Protein AF-A0A9P6H9L8-F1 (afdb_monomer_lite)

Organism: NCBI:txid56493

Radius of gyration: 16.6 Å; chains: 1; bounding box: 36×41×44 Å

Foldseek 3Di:
DDPVDPVPDPDADPVNVLVVLVVVLVVCCVPDDVLVSQLSVLVSLLVVLVPDPDDDPVSLVSNLVSVVSNLVRVVVCQVVLVDADPVRGRDNDDDDPVNVVSLVVNVVVVVVPDPDCPPSNPPDD

Sequence (125 aa):
HFAAGISSLKQVTGHEHRDIQQYVLGLIADCAHSKFVICVHALLDLRYLSQLHNHNLDTLKDIVRALEILHQFKQVILDLKLCLGKKANAMTHFEIPRLELLQSIVPSTLGAGAPGINDYILIRW

Structure (mmCIF, N/CA/C/O backbone):
data_AF-A0A9P6H9L8-F1
#
_entry.id   AF-A0A9P6H9L8-F1
#
loop_
_atom_site.group_PDB
_atom_site.id
_atom_site.type_symbol
_atom_site.label_atom_id
_atom_site.label_alt_id
_atom_site.label_comp_id
_atom_site.label_asym_id
_atom_site.label_entity_id
_atom_site.label_seq_id
_atom_site.pdbx_PDB_ins_code
_atom_site.Cartn_x
_atom_site.Cartn_y
_atom_site.Cartn_z
_atom_site.occupancy
_atom_site.B_iso_or_equiv
_atom_site.auth_seq_id
_atom_site.auth_comp_id
_atom_site.auth_asym_id
_atom_site.auth_atom_id
_atom_site.pdbx_PDB_model_num
ATOM 1 N N . HIS A 1 1 ? 0.082 -19.371 2.958 1.00 54.56 1 HIS A N 1
ATOM 2 C CA . HIS A 1 1 ? -1.025 -19.193 3.926 1.00 54.56 1 HIS A CA 1
ATOM 3 C C . HIS A 1 1 ? -0.561 -19.725 5.284 1.00 54.56 1 HIS A C 1
ATOM 5 O O . HIS A 1 1 ? -0.105 -20.861 5.338 1.00 54.56 1 HIS A O 1
ATOM 11 N N . PHE A 1 2 ? -0.575 -18.909 6.345 1.00 58.50 2 PHE A N 1
ATOM 12 C CA . PHE A 1 2 ? 0.016 -19.256 7.650 1.00 58.50 2 PHE A CA 1
ATOM 13 C C . PHE A 1 2 ? -0.874 -20.236 8.434 1.00 58.50 2 PHE A C 1
ATOM 15 O O . PHE A 1 2 ? -1.897 -19.836 8.982 1.00 58.50 2 PHE A O 1
ATOM 22 N N . ALA A 1 3 ? -0.485 -21.512 8.509 1.00 60.97 3 ALA A N 1
ATOM 23 C CA . ALA A 1 3 ? -1.287 -22.565 9.148 1.00 60.97 3 ALA A CA 1
ATOM 24 C C . ALA A 1 3 ? -1.439 -22.413 10.679 1.00 60.97 3 ALA A C 1
ATOM 26 O O . ALA A 1 3 ? -2.422 -22.882 11.240 1.00 60.97 3 ALA A O 1
ATOM 27 N N . ALA A 1 4 ? -0.500 -21.735 11.350 1.00 66.75 4 ALA A N 1
ATOM 28 C CA . ALA A 1 4 ? -0.490 -21.529 12.806 1.00 66.75 4 ALA A CA 1
ATOM 29 C C . ALA A 1 4 ? -0.792 -20.074 13.225 1.00 66.75 4 ALA A C 1
ATOM 31 O O . ALA A 1 4 ? -0.484 -19.664 14.346 1.00 66.75 4 ALA A O 1
ATOM 32 N N . GLY A 1 5 ? -1.353 -19.271 12.315 1.00 63.53 5 GLY A N 1
ATOM 33 C CA . GLY A 1 5 ? -1.552 -17.838 12.527 1.00 63.53 5 GLY A CA 1
ATOM 34 C C . GLY A 1 5 ? -0.248 -17.028 12.523 1.00 63.53 5 GLY A C 1
ATOM 35 O O . GLY A 1 5 ? 0.857 -17.564 12.506 1.00 63.53 5 GLY A O 1
ATOM 36 N N . ILE A 1 6 ? -0.388 -15.703 12.514 1.00 64.62 6 ILE A N 1
ATOM 37 C CA . ILE A 1 6 ? 0.725 -14.754 12.333 1.00 64.62 6 ILE A CA 1
ATOM 38 C C . ILE A 1 6 ? 1.509 -14.540 13.645 1.00 64.62 6 ILE A C 1
ATOM 40 O O . ILE A 1 6 ? 2.689 -14.205 13.637 1.00 64.62 6 ILE A O 1
ATOM 44 N N . SER A 1 7 ? 0.867 -14.783 14.792 1.00 70.69 7 SER A N 1
ATOM 45 C CA . SER A 1 7 ? 1.407 -14.534 16.137 1.00 70.69 7 SER A CA 1
ATOM 46 C C . SER A 1 7 ? 2.527 -15.488 16.571 1.00 70.69 7 SER A C 1
ATOM 48 O O . SER A 1 7 ? 3.170 -15.241 17.586 1.00 70.69 7 SER A O 1
ATOM 50 N N . SER A 1 8 ? 2.757 -16.580 15.838 1.00 66.50 8 SER A N 1
ATOM 51 C CA . SER A 1 8 ? 3.763 -17.599 16.171 1.00 66.50 8 SER A CA 1
ATOM 52 C C . SER A 1 8 ? 5.112 -17.398 15.460 1.00 66.50 8 SER A C 1
ATOM 54 O O . SER A 1 8 ? 6.058 -18.147 15.714 1.00 66.50 8 SER A O 1
ATOM 56 N N . LEU A 1 9 ? 5.237 -16.381 14.597 1.00 67.69 9 LEU A N 1
ATOM 57 C CA . LEU A 1 9 ? 6.447 -16.128 13.813 1.00 67.69 9 LEU A CA 1
ATOM 58 C C . LEU A 1 9 ? 7.558 -15.504 14.679 1.00 67.69 9 LEU A C 1
ATOM 60 O O . LEU A 1 9 ? 7.481 -14.342 15.071 1.00 67.69 9 LEU A O 1
ATOM 64 N N . LYS A 1 10 ? 8.621 -16.273 14.961 1.00 68.50 10 LYS A N 1
ATOM 65 C CA . LYS A 1 10 ? 9.816 -15.802 15.702 1.00 68.50 10 LYS A CA 1
ATOM 66 C C . LYS A 1 10 ? 10.800 -14.994 14.848 1.00 68.50 10 LYS A C 1
ATOM 68 O O . LYS A 1 10 ? 11.545 -14.183 15.388 1.00 68.50 10 LYS A O 1
ATOM 73 N N . GLN A 1 11 ? 10.799 -15.204 13.535 1.00 69.44 11 GLN A N 1
ATOM 74 C CA . GLN A 1 11 ? 11.502 -14.391 12.544 1.00 69.44 11 GLN A CA 1
ATOM 75 C C . GLN A 1 11 ? 10.598 -14.279 11.322 1.00 69.44 11 GLN A C 1
ATOM 77 O O . GLN A 1 11 ? 10.095 -15.289 10.845 1.00 69.44 11 GLN A O 1
ATOM 82 N N . VAL A 1 12 ? 10.383 -13.053 10.854 1.00 70.19 12 VAL A N 1
ATOM 83 C CA . VAL A 1 12 ? 9.559 -12.758 9.680 1.00 70.19 12 VAL A CA 1
ATOM 84 C C . VAL A 1 12 ? 10.494 -12.246 8.594 1.00 70.19 12 VAL A C 1
ATOM 86 O O . VAL A 1 12 ? 11.138 -11.206 8.752 1.00 70.19 12 VAL A O 1
ATOM 89 N N . THR A 1 13 ? 10.602 -12.988 7.501 1.00 77.50 13 THR A N 1
ATOM 90 C CA . THR A 1 13 ? 11.315 -12.559 6.296 1.00 77.50 13 THR A CA 1
ATOM 91 C C . THR A 1 13 ? 10.558 -11.423 5.597 1.00 77.50 13 THR A C 1
ATOM 93 O O . THR A 1 13 ? 9.357 -11.230 5.791 1.00 77.50 13 THR A O 1
ATOM 96 N N . GLY A 1 14 ? 11.239 -10.655 4.737 1.00 74.44 14 GLY A N 1
ATOM 97 C CA . GLY A 1 14 ? 10.590 -9.576 3.975 1.00 74.44 14 GLY A CA 1
ATOM 98 C C . GLY A 1 14 ? 9.409 -10.059 3.118 1.00 74.44 14 GLY A C 1
ATOM 99 O O . GLY A 1 14 ? 8.434 -9.328 2.953 1.00 74.44 14 GLY A O 1
ATOM 100 N N . HIS A 1 15 ? 9.470 -11.308 2.640 1.00 75.12 15 HIS A N 1
ATOM 101 C CA . HIS A 1 15 ? 8.384 -11.959 1.909 1.00 75.12 15 HIS A CA 1
ATOM 102 C C . HIS A 1 15 ? 7.175 -12.230 2.809 1.00 75.12 15 HIS A C 1
ATOM 104 O O . HIS A 1 15 ? 6.058 -11.847 2.477 1.00 75.12 15 HIS A O 1
ATOM 110 N N . GLU A 1 16 ? 7.389 -12.819 3.985 1.00 79.38 16 GLU A N 1
ATOM 111 C CA . GLU A 1 16 ? 6.305 -13.094 4.933 1.00 79.38 16 GLU A CA 1
ATOM 112 C C . GLU A 1 16 ? 5.635 -11.802 5.411 1.00 79.38 16 GLU A C 1
ATOM 114 O O . GLU A 1 16 ? 4.413 -11.746 5.522 1.00 79.38 16 GLU A O 1
ATOM 119 N N . HIS A 1 17 ? 6.403 -10.726 5.608 1.00 79.75 17 HIS A N 1
ATOM 120 C CA . HIS A 1 17 ? 5.838 -9.415 5.929 1.00 79.75 17 HIS A CA 1
ATOM 121 C C . HIS A 1 17 ? 4.913 -8.896 4.817 1.00 79.75 17 HIS A C 1
ATOM 123 O O . HIS A 1 17 ? 3.876 -8.301 5.110 1.00 79.75 17 HIS A O 1
ATOM 129 N N . ARG A 1 18 ? 5.263 -9.119 3.544 1.00 80.81 18 ARG A N 1
ATOM 130 C CA . ARG A 1 18 ? 4.416 -8.744 2.403 1.00 80.81 18 ARG A CA 1
ATOM 131 C C . ARG A 1 18 ? 3.123 -9.553 2.387 1.00 80.81 18 ARG A C 1
ATOM 133 O O . ARG A 1 18 ? 2.055 -8.956 2.275 1.00 80.81 18 ARG A O 1
ATOM 140 N N . ASP A 1 19 ? 3.216 -10.871 2.541 1.00 83.06 19 ASP A N 1
ATOM 141 C CA . ASP A 1 19 ? 2.046 -11.755 2.541 1.00 83.06 19 ASP A CA 1
ATOM 142 C C . ASP A 1 19 ? 1.077 -11.377 3.666 1.00 83.06 19 ASP A C 1
ATOM 144 O O . ASP A 1 19 ? -0.134 -11.321 3.461 1.00 83.06 19 ASP A O 1
ATOM 148 N N . ILE A 1 20 ? 1.610 -11.033 4.843 1.00 84.44 20 ILE A N 1
ATOM 149 C CA . ILE A 1 20 ? 0.823 -10.530 5.974 1.00 84.44 20 ILE A CA 1
ATOM 150 C C . ILE A 1 20 ? 0.145 -9.202 5.622 1.00 84.44 20 ILE A C 1
ATOM 152 O O . ILE A 1 20 ? -1.050 -9.049 5.868 1.00 84.44 20 ILE A O 1
ATOM 156 N N . GLN A 1 21 ? 0.870 -8.245 5.036 1.00 85.56 21 GLN A N 1
ATOM 157 C CA . GLN A 1 21 ? 0.302 -6.949 4.649 1.00 85.56 21 GLN A CA 1
ATOM 158 C C . GLN A 1 21 ? -0.815 -7.091 3.607 1.00 85.56 21 GLN A C 1
ATOM 160 O O . GLN A 1 21 ? -1.857 -6.454 3.750 1.00 85.56 21 GLN A O 1
ATOM 165 N N . GLN A 1 22 ? -0.629 -7.939 2.592 1.00 85.25 22 GLN A N 1
ATOM 166 C CA . GLN A 1 22 ? -1.645 -8.198 1.567 1.00 85.25 22 GLN A CA 1
ATOM 167 C C . GLN A 1 22 ? -2.850 -8.955 2.135 1.00 85.25 22 GLN A C 1
ATOM 169 O O . GLN A 1 22 ? -3.989 -8.623 1.810 1.00 85.25 22 GLN A O 1
ATOM 174 N N . TYR A 1 23 ? -2.620 -9.916 3.031 1.00 86.00 23 TYR A N 1
ATOM 175 C CA . TYR A 1 23 ? -3.691 -10.622 3.731 1.00 86.00 23 TYR A CA 1
ATOM 176 C C . TYR A 1 23 ? -4.538 -9.666 4.582 1.00 86.00 23 TYR A C 1
ATOM 178 O O . TYR A 1 23 ? -5.762 -9.659 4.470 1.00 86.00 23 TYR A O 1
ATOM 186 N N . VAL A 1 24 ? -3.899 -8.802 5.380 1.00 84.44 24 VAL A N 1
ATOM 187 C CA . VAL A 1 24 ? -4.597 -7.777 6.175 1.00 84.44 24 VAL A CA 1
ATOM 188 C C . VAL A 1 24 ? -5.353 -6.802 5.273 1.00 84.44 24 VAL A C 1
ATOM 190 O O . VAL A 1 24 ? -6.488 -6.453 5.589 1.00 84.44 24 VAL A O 1
ATOM 193 N N . LEU A 1 25 ? -4.770 -6.404 4.136 1.00 87.69 25 LEU A N 1
ATOM 194 C CA . LEU A 1 25 ? -5.448 -5.548 3.164 1.00 87.69 25 LEU A CA 1
ATOM 195 C C . LEU A 1 25 ? -6.722 -6.209 2.614 1.00 87.69 25 LEU A C 1
ATOM 197 O O . LEU A 1 25 ? -7.754 -5.551 2.516 1.00 87.69 25 LEU A O 1
ATOM 201 N N . GLY A 1 26 ? -6.669 -7.507 2.306 1.00 86.75 26 GLY A N 1
ATOM 202 C CA . GLY A 1 26 ? -7.836 -8.281 1.881 1.00 86.75 26 GLY A CA 1
ATOM 203 C C . GLY A 1 26 ? -8.931 -8.346 2.947 1.00 86.75 26 GLY A C 1
ATOM 204 O O . GLY A 1 26 ? -10.105 -8.215 2.618 1.00 86.75 26 GLY A O 1
ATOM 205 N N . LEU A 1 27 ? -8.561 -8.465 4.227 1.00 87.56 27 LEU A N 1
ATOM 206 C CA . LEU A 1 27 ? -9.527 -8.457 5.332 1.00 87.56 27 LEU A CA 1
ATOM 207 C C . LEU A 1 27 ? -10.226 -7.103 5.494 1.00 87.56 27 LEU A C 1
ATOM 209 O O . LEU A 1 27 ? -11.429 -7.055 5.735 1.00 87.56 27 LEU A O 1
ATOM 213 N N . ILE A 1 28 ? -9.488 -5.996 5.370 1.00 86.25 28 ILE A N 1
ATOM 214 C CA . ILE A 1 28 ? -10.089 -4.661 5.491 1.00 86.25 28 ILE A CA 1
ATOM 215 C C . ILE A 1 28 ? -10.846 -4.246 4.228 1.00 86.25 28 ILE A C 1
ATOM 217 O O . ILE A 1 28 ? -11.658 -3.331 4.307 1.00 86.25 28 ILE A O 1
ATOM 221 N N . ALA A 1 29 ? -10.609 -4.896 3.084 1.00 87.69 29 ALA A N 1
ATOM 222 C CA . ALA A 1 29 ? -11.265 -4.555 1.824 1.00 87.69 29 ALA A CA 1
ATOM 223 C C . ALA A 1 29 ? -12.795 -4.695 1.880 1.00 87.69 29 ALA A C 1
ATOM 225 O O . ALA A 1 29 ? -13.486 -3.943 1.198 1.00 87.69 29 ALA A O 1
ATOM 226 N N . ASP A 1 30 ? -13.308 -5.603 2.713 1.00 82.12 30 ASP A N 1
ATOM 227 C CA . ASP A 1 30 ? -14.748 -5.836 2.887 1.00 82.12 30 ASP A CA 1
ATOM 228 C C . ASP A 1 30 ? -15.413 -4.818 3.837 1.00 82.12 30 ASP A C 1
ATOM 230 O O . ASP A 1 30 ? -16.598 -4.519 3.723 1.00 82.12 30 ASP A O 1
ATOM 234 N N . CYS A 1 31 ? -14.637 -4.231 4.755 1.00 86.00 31 CYS A N 1
ATOM 235 C CA . CYS A 1 31 ? -15.154 -3.375 5.831 1.00 86.00 31 CYS A CA 1
ATOM 236 C C . CYS A 1 31 ? -14.796 -1.888 5.682 1.00 86.00 31 CYS A C 1
ATOM 238 O O . CYS A 1 31 ? -15.414 -1.035 6.322 1.00 86.00 31 CYS A O 1
ATOM 240 N N . ALA A 1 32 ? -13.762 -1.557 4.908 1.00 85.44 32 ALA A N 1
ATOM 241 C CA . ALA A 1 32 ? -13.236 -0.202 4.790 1.00 85.44 32 ALA A CA 1
ATOM 242 C C . ALA A 1 32 ? -13.730 0.507 3.523 1.00 85.44 32 ALA A C 1
ATOM 244 O O . ALA A 1 32 ? -14.144 -0.100 2.539 1.00 85.44 32 ALA A O 1
ATOM 245 N N . HIS A 1 33 ? -13.634 1.838 3.525 1.00 86.69 33 HIS A N 1
ATOM 246 C CA . HIS A 1 33 ? -13.980 2.643 2.360 1.00 86.69 33 HIS A CA 1
ATOM 247 C C . HIS A 1 33 ? -13.104 2.247 1.158 1.00 86.69 33 HIS A C 1
ATOM 249 O O . HIS A 1 33 ? -11.879 2.291 1.238 1.00 86.69 33 HIS A O 1
ATOM 255 N N . SER A 1 34 ? -13.709 1.941 0.008 1.00 87.25 34 SER A N 1
ATOM 256 C CA . SER A 1 34 ? -13.005 1.433 -1.185 1.00 87.25 34 SER A CA 1
ATOM 257 C C . SER A 1 34 ? -11.800 2.288 -1.604 1.00 87.25 34 SER A C 1
ATOM 259 O O . SER A 1 34 ? -10.702 1.780 -1.804 1.00 87.25 34 SER A O 1
ATOM 261 N N . LYS A 1 35 ? -11.969 3.615 -1.647 1.00 87.50 35 LYS A N 1
ATOM 262 C CA . LYS A 1 35 ? -10.879 4.578 -1.903 1.00 87.50 35 LYS A CA 1
ATOM 263 C C . LYS A 1 35 ? -9.710 4.478 -0.911 1.00 87.50 35 LYS A C 1
ATOM 265 O O . LYS A 1 35 ? -8.566 4.664 -1.309 1.00 87.50 35 LYS A O 1
ATOM 270 N N . PHE A 1 36 ? -9.982 4.182 0.361 1.00 85.81 36 PHE A N 1
ATOM 271 C CA . PHE A 1 36 ? -8.939 3.999 1.372 1.00 85.81 36 PHE A CA 1
ATOM 272 C C . PHE A 1 36 ? -8.152 2.719 1.094 1.00 85.81 36 PHE A C 1
ATOM 274 O O . PHE A 1 36 ? -6.926 2.748 1.068 1.00 85.81 36 PHE A O 1
ATOM 281 N N . VAL A 1 37 ? -8.853 1.624 0.792 1.00 89.12 37 VAL A N 1
ATOM 282 C CA . VAL A 1 37 ? -8.244 0.338 0.420 1.00 89.12 37 VAL A CA 1
ATOM 283 C C . VAL A 1 37 ? -7.351 0.497 -0.814 1.00 89.12 37 VAL A C 1
ATOM 285 O O . VAL A 1 37 ? -6.210 0.045 -0.796 1.00 89.12 37 VAL A O 1
ATOM 288 N N . ILE A 1 38 ? -7.823 1.208 -1.845 1.00 90.00 38 ILE A N 1
ATOM 289 C CA . ILE A 1 38 ? -7.046 1.519 -3.059 1.00 90.00 38 ILE A CA 1
ATOM 290 C C . ILE A 1 38 ? -5.783 2.321 -2.715 1.00 90.00 38 ILE A C 1
ATOM 292 O O . ILE A 1 38 ? -4.694 1.999 -3.187 1.00 90.00 38 ILE A O 1
ATOM 296 N N . CYS A 1 39 ? -5.910 3.337 -1.859 1.00 88.19 39 CYS A N 1
ATOM 297 C CA . CYS A 1 39 ? -4.788 4.170 -1.434 1.00 88.19 39 CYS A CA 1
ATOM 298 C C . CYS A 1 39 ? -3.720 3.363 -0.670 1.00 88.19 39 CYS A C 1
ATOM 300 O O . CYS A 1 39 ? -2.527 3.477 -0.956 1.00 88.19 39 CYS A O 1
ATOM 302 N N . VAL A 1 40 ? -4.141 2.497 0.260 1.00 88.00 40 VAL A N 1
ATOM 303 C CA . VAL A 1 40 ? -3.229 1.613 1.004 1.00 88.00 40 VAL A CA 1
ATOM 304 C C . VAL A 1 40 ? -2.582 0.576 0.083 1.00 88.00 40 VAL A C 1
ATOM 306 O O . VAL A 1 40 ? -1.390 0.310 0.228 1.00 88.00 40 VAL A O 1
ATOM 309 N N . HIS A 1 41 ? -3.320 0.031 -0.890 1.00 90.31 41 HIS A N 1
ATOM 310 C CA . HIS A 1 41 ? -2.758 -0.883 -1.890 1.00 90.31 41 HIS A CA 1
ATOM 311 C C . HIS A 1 41 ? -1.629 -0.207 -2.678 1.00 90.31 41 HIS A C 1
ATOM 313 O O . HIS A 1 41 ? -0.521 -0.734 -2.733 1.00 90.31 41 HIS A O 1
ATOM 319 N N . ALA A 1 42 ? -1.873 1.006 -3.185 1.00 89.12 42 ALA A N 1
ATOM 320 C CA . ALA A 1 42 ? -0.881 1.768 -3.940 1.00 89.12 42 ALA A CA 1
ATOM 321 C C . ALA A 1 42 ? 0.385 2.073 -3.115 1.00 89.12 42 ALA A C 1
ATOM 323 O O . ALA A 1 42 ? 1.495 2.001 -3.640 1.00 89.12 42 ALA A O 1
ATOM 324 N N . LEU A 1 43 ? 0.248 2.349 -1.809 1.00 86.06 43 LEU A N 1
ATOM 325 C CA . LEU A 1 43 ? 1.392 2.502 -0.895 1.00 86.06 43 LEU A CA 1
ATOM 326 C C . LEU A 1 43 ? 2.218 1.216 -0.761 1.00 86.06 43 LEU A C 1
ATOM 328 O O . LEU A 1 43 ? 3.452 1.276 -0.727 1.00 86.06 43 LEU A O 1
ATOM 332 N N . LEU A 1 44 ? 1.553 0.063 -0.645 1.00 87.12 44 LEU A N 1
ATOM 333 C CA . LEU A 1 44 ? 2.226 -1.233 -0.543 1.00 87.12 44 LEU A CA 1
ATOM 334 C C . LEU A 1 44 ? 2.950 -1.588 -1.845 1.00 87.12 44 LEU A C 1
ATOM 336 O O . LEU A 1 44 ? 4.094 -2.045 -1.778 1.00 87.12 44 LEU A O 1
ATOM 340 N N . ASP A 1 45 ? 2.336 -1.316 -2.996 1.00 86.75 45 ASP A N 1
ATOM 341 C CA . ASP A 1 45 ? 2.956 -1.517 -4.308 1.00 86.75 45 ASP A CA 1
ATOM 342 C C . ASP A 1 45 ? 4.199 -0.645 -4.470 1.00 86.75 45 ASP A C 1
ATOM 344 O O . ASP A 1 45 ? 5.269 -1.159 -4.783 1.00 86.75 45 ASP A O 1
ATOM 348 N N . LEU A 1 46 ? 4.122 0.647 -4.141 1.00 82.81 46 LEU A N 1
ATOM 349 C CA . LEU A 1 46 ? 5.280 1.550 -4.160 1.00 82.81 46 LEU A CA 1
ATOM 350 C C . LEU A 1 46 ? 6.429 1.055 -3.275 1.00 82.81 46 LEU A C 1
ATOM 352 O O . LEU A 1 46 ? 7.596 1.036 -3.684 1.00 82.81 46 LEU A O 1
ATOM 356 N N . ARG A 1 47 ? 6.108 0.625 -2.050 1.00 82.56 47 ARG A N 1
ATOM 357 C CA . ARG A 1 47 ? 7.097 0.065 -1.121 1.00 82.56 47 ARG A CA 1
ATOM 358 C C . ARG A 1 47 ? 7.741 -1.199 -1.684 1.00 82.56 47 ARG A C 1
ATOM 360 O O . ARG A 1 47 ? 8.934 -1.397 -1.488 1.00 82.56 47 ARG A O 1
ATOM 367 N N . TYR A 1 48 ? 6.972 -2.054 -2.346 1.00 82.38 48 TYR A N 1
ATOM 368 C CA . TYR A 1 48 ? 7.494 -3.289 -2.914 1.00 82.38 48 TYR A CA 1
ATOM 369 C C . TYR A 1 48 ? 8.346 -3.031 -4.161 1.00 82.38 48 TYR A C 1
ATOM 371 O O . TYR A 1 48 ? 9.476 -3.508 -4.247 1.00 82.38 48 TYR A O 1
ATOM 379 N N . LEU A 1 49 ? 7.844 -2.221 -5.093 1.00 83.25 49 LEU A N 1
ATOM 380 C CA . LEU A 1 49 ? 8.527 -1.894 -6.344 1.00 83.25 49 LEU A CA 1
ATOM 381 C C . LEU A 1 49 ? 9.858 -1.169 -6.101 1.00 83.25 49 LEU A C 1
ATOM 383 O O . LEU A 1 49 ? 10.824 -1.403 -6.823 1.00 83.25 49 LEU A O 1
ATOM 387 N N . SER A 1 50 ? 9.944 -0.355 -5.045 1.00 75.19 50 SER A N 1
ATOM 388 C CA . SER A 1 50 ? 11.192 0.301 -4.624 1.00 75.19 50 SER A CA 1
ATOM 389 C C . SER A 1 50 ? 12.222 -0.629 -3.975 1.00 75.19 50 SER A C 1
ATOM 391 O O . SER A 1 50 ? 13.388 -0.263 -3.872 1.00 75.19 50 SER A O 1
ATOM 393 N N . GLN A 1 51 ? 11.816 -1.825 -3.540 1.00 77.25 51 GLN A N 1
ATOM 394 C CA . GLN A 1 51 ? 12.709 -2.841 -2.970 1.00 77.25 51 GLN A CA 1
ATOM 395 C C . GLN A 1 51 ? 13.208 -3.845 -4.017 1.00 77.25 51 GLN A C 1
ATOM 397 O O . GLN A 1 51 ? 14.036 -4.701 -3.696 1.00 77.25 51 GLN A O 1
ATOM 402 N N . LEU A 1 52 ? 12.714 -3.768 -5.258 1.00 77.12 52 LEU A N 1
ATOM 403 C CA . LEU A 1 52 ? 13.189 -4.614 -6.345 1.00 77.12 52 LEU A CA 1
ATOM 404 C C . LEU A 1 52 ? 14.641 -4.274 -6.683 1.00 77.12 52 LEU A C 1
ATOM 406 O O . LEU A 1 52 ? 14.998 -3.120 -6.873 1.00 77.12 52 LEU A O 1
ATOM 410 N N . HIS A 1 53 ? 15.474 -5.309 -6.783 1.00 66.81 53 HIS A N 1
ATOM 411 C CA . HIS A 1 53 ? 16.913 -5.160 -7.009 1.00 66.81 53 HIS A CA 1
ATOM 412 C C . HIS A 1 53 ? 17.253 -4.667 -8.426 1.00 66.81 53 HIS A C 1
ATOM 414 O O . HIS A 1 53 ? 18.295 -4.057 -8.631 1.00 66.81 53 HIS A O 1
ATOM 420 N N . ASN A 1 54 ? 16.371 -4.932 -9.396 1.00 72.25 54 ASN A N 1
ATOM 421 C CA . ASN A 1 54 ? 16.496 -4.496 -10.782 1.00 72.25 54 ASN A CA 1
ATOM 422 C C . ASN A 1 54 ? 15.214 -3.769 -11.190 1.00 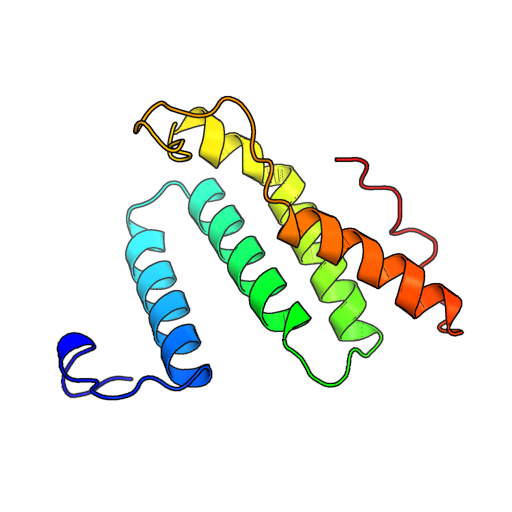72.25 54 ASN A C 1
ATOM 424 O O . ASN A 1 54 ? 14.150 -4.383 -11.297 1.00 72.25 54 ASN A O 1
ATOM 428 N N . HIS A 1 55 ? 15.317 -2.468 -11.439 1.00 67.81 55 HIS A N 1
ATOM 429 C CA . HIS A 1 55 ? 14.225 -1.695 -12.017 1.00 67.81 55 HIS A CA 1
ATOM 430 C C . HIS A 1 55 ? 14.323 -1.793 -13.542 1.00 67.81 55 HIS A C 1
ATOM 432 O O . HIS A 1 55 ? 15.269 -1.282 -14.136 1.00 67.81 55 HIS A O 1
ATOM 438 N N . ASN A 1 56 ? 13.371 -2.478 -14.177 1.00 77.69 56 ASN A N 1
ATOM 439 C CA . ASN A 1 56 ? 13.202 -2.410 -15.627 1.00 77.69 56 ASN A CA 1
ATOM 440 C C . ASN A 1 56 ? 12.155 -1.333 -15.982 1.00 77.69 56 ASN A C 1
ATOM 442 O O . ASN A 1 56 ? 11.543 -0.719 -15.103 1.00 77.69 56 ASN A O 1
ATOM 446 N N . LEU A 1 57 ? 11.940 -1.104 -17.279 1.00 76.06 57 LEU A N 1
ATOM 447 C CA . LEU A 1 57 ? 10.950 -0.141 -17.773 1.00 76.06 57 LEU A CA 1
ATOM 448 C C . LEU A 1 57 ? 9.527 -0.412 -17.256 1.00 76.06 57 LEU A C 1
ATOM 450 O O . LEU A 1 57 ? 8.779 0.536 -17.030 1.00 76.06 57 LEU A O 1
ATOM 454 N N . ASP A 1 58 ? 9.150 -1.673 -17.056 1.00 79.19 58 ASP A N 1
ATOM 455 C CA . ASP A 1 58 ? 7.816 -2.042 -16.574 1.00 79.19 58 ASP A CA 1
ATOM 456 C C . ASP A 1 58 ? 7.660 -1.732 -15.081 1.00 79.19 58 ASP A C 1
ATOM 458 O O . ASP A 1 58 ? 6.698 -1.073 -14.695 1.00 79.19 58 ASP A O 1
ATOM 462 N N . THR A 1 59 ? 8.670 -2.048 -14.264 1.00 79.75 59 THR A N 1
ATOM 463 C CA . THR A 1 59 ? 8.736 -1.649 -12.851 1.00 79.75 59 THR A CA 1
ATOM 464 C C . THR A 1 59 ? 8.624 -0.133 -12.694 1.00 79.75 59 THR A C 1
ATOM 466 O O . THR A 1 59 ? 7.941 0.342 -11.789 1.00 79.75 59 THR A O 1
ATOM 469 N N . LEU A 1 60 ? 9.267 0.649 -13.569 1.00 79.81 60 LEU A N 1
ATOM 470 C CA . LEU A 1 60 ? 9.168 2.112 -13.536 1.00 79.81 60 LEU A CA 1
ATOM 471 C C . LEU A 1 60 ? 7.753 2.604 -13.864 1.00 79.81 60 LEU A C 1
ATOM 473 O O . LEU A 1 60 ? 7.250 3.489 -13.173 1.00 79.81 60 LEU A O 1
ATOM 477 N N . LYS A 1 61 ? 7.089 2.013 -14.864 1.00 82.81 61 LYS A N 1
ATOM 478 C CA . LYS A 1 61 ? 5.682 2.323 -15.179 1.00 82.81 61 LYS A CA 1
ATOM 479 C C . LYS A 1 61 ? 4.757 1.981 -14.016 1.00 82.81 61 LYS A C 1
ATOM 481 O O . LYS A 1 61 ? 3.846 2.751 -13.719 1.00 82.81 61 LYS A O 1
ATOM 486 N N . ASP A 1 62 ? 4.999 0.862 -13.343 1.00 84.31 62 ASP A N 1
ATOM 487 C CA . ASP A 1 62 ? 4.205 0.458 -12.186 1.00 84.31 62 ASP A CA 1
ATOM 488 C C . ASP A 1 62 ? 4.433 1.388 -10.984 1.00 84.31 62 ASP A C 1
ATOM 490 O O . ASP A 1 62 ? 3.473 1.733 -10.297 1.00 84.31 62 ASP A O 1
ATOM 494 N N . ILE A 1 63 ? 5.662 1.882 -10.771 1.00 83.69 63 ILE A N 1
ATOM 495 C CA . ILE A 1 63 ? 5.953 2.903 -9.747 1.00 83.69 63 ILE A CA 1
ATOM 496 C C . ILE A 1 63 ? 5.196 4.199 -10.050 1.00 83.69 63 ILE A C 1
ATOM 498 O O . ILE A 1 63 ? 4.568 4.759 -9.152 1.00 83.69 63 ILE A O 1
ATOM 502 N N . VAL A 1 64 ? 5.229 4.665 -11.302 1.00 84.00 64 VAL A N 1
ATOM 503 C CA . VAL A 1 64 ? 4.487 5.861 -11.733 1.00 84.00 64 VAL A CA 1
ATOM 504 C C . VAL A 1 64 ? 2.990 5.678 -11.495 1.00 84.00 64 VAL A C 1
ATOM 506 O O . VAL A 1 64 ? 2.372 6.515 -10.844 1.00 84.00 64 VAL A O 1
ATOM 509 N N . ARG A 1 65 ? 2.413 4.557 -11.939 1.00 85.81 65 ARG A N 1
ATOM 5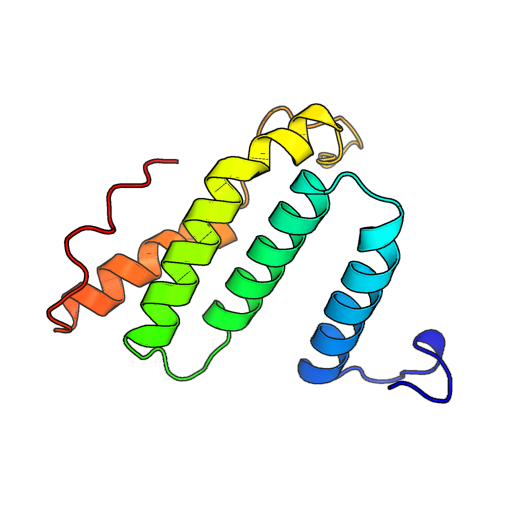10 C CA . ARG A 1 65 ? 0.990 4.258 -11.739 1.00 85.81 65 ARG A CA 1
ATOM 511 C C . ARG A 1 65 ? 0.621 4.221 -10.253 1.00 85.81 65 ARG A C 1
ATOM 513 O O . ARG A 1 65 ? -0.408 4.764 -9.858 1.00 85.81 65 ARG A O 1
ATOM 520 N N . ALA A 1 66 ? 1.454 3.606 -9.415 1.00 86.69 66 ALA A N 1
ATOM 521 C CA . ALA A 1 66 ? 1.234 3.581 -7.972 1.00 86.69 66 ALA A CA 1
ATOM 522 C C . ALA A 1 66 ? 1.287 4.997 -7.365 1.00 86.69 66 ALA A C 1
ATOM 524 O O . ALA A 1 66 ? 0.463 5.323 -6.508 1.00 86.69 66 ALA A O 1
ATOM 525 N N . LEU A 1 67 ? 2.196 5.862 -7.835 1.00 85.06 67 LEU A N 1
ATOM 526 C CA . LEU A 1 67 ? 2.262 7.272 -7.429 1.00 85.06 67 LEU A CA 1
ATOM 527 C C . LEU A 1 67 ? 1.009 8.056 -7.855 1.00 85.06 67 LEU A C 1
ATOM 529 O O . LEU A 1 67 ? 0.497 8.832 -7.049 1.00 85.06 67 LEU A O 1
ATOM 533 N N . GLU A 1 68 ? 0.486 7.838 -9.066 1.00 85.38 68 GLU A N 1
ATOM 534 C CA . GLU A 1 68 ? -0.755 8.465 -9.561 1.00 85.38 68 GLU A CA 1
ATOM 535 C C . GLU A 1 68 ? -1.959 8.096 -8.695 1.00 85.38 68 GLU A C 1
ATOM 537 O O . GLU A 1 68 ? -2.676 8.972 -8.204 1.00 85.38 68 GLU A O 1
ATOM 542 N N . ILE A 1 69 ? -2.154 6.795 -8.460 1.00 86.06 69 ILE A N 1
ATOM 543 C CA . ILE A 1 69 ? -3.255 6.280 -7.639 1.00 86.06 69 ILE A CA 1
ATOM 544 C C . ILE A 1 69 ? -3.140 6.836 -6.218 1.00 86.06 69 ILE A C 1
ATOM 546 O O . ILE A 1 69 ? -4.123 7.295 -5.631 1.00 86.06 69 ILE A O 1
ATOM 550 N N . LEU A 1 70 ? -1.931 6.846 -5.662 1.00 83.19 70 LEU A N 1
ATOM 551 C CA . LEU A 1 70 ? -1.703 7.393 -4.336 1.00 83.19 70 LEU A CA 1
ATOM 552 C C . LEU A 1 70 ? -2.026 8.888 -4.276 1.00 83.19 70 LEU A C 1
ATOM 554 O O . LEU A 1 70 ? -2.717 9.319 -3.355 1.00 83.19 70 LEU A O 1
ATOM 558 N N . HIS A 1 71 ? -1.588 9.670 -5.262 1.00 83.75 71 HIS A N 1
ATOM 559 C CA . HIS A 1 71 ? -1.893 11.095 -5.341 1.00 83.75 71 HIS A CA 1
ATOM 560 C C . HIS A 1 71 ? -3.403 11.349 -5.448 1.00 83.75 71 HIS A C 1
ATOM 562 O O . HIS A 1 71 ? -3.932 12.223 -4.760 1.00 83.75 71 HIS A O 1
ATOM 568 N N . GLN A 1 72 ? -4.111 10.553 -6.251 1.00 86.06 72 GLN A N 1
ATOM 569 C CA . GLN A 1 72 ? -5.557 10.668 -6.428 1.00 86.06 72 GLN A CA 1
ATOM 570 C C . GLN A 1 72 ? -6.335 10.374 -5.136 1.00 86.06 72 GLN A C 1
ATOM 572 O O . GLN A 1 72 ? -7.348 11.021 -4.865 1.00 86.06 72 GLN A O 1
ATOM 577 N N . PHE A 1 73 ? -5.882 9.405 -4.332 1.00 85.81 73 PHE A N 1
ATOM 578 C CA . PHE A 1 73 ? -6.639 8.918 -3.174 1.00 85.81 73 PHE A CA 1
ATOM 579 C C . PHE A 1 73 ? -6.067 9.313 -1.803 1.00 85.81 73 PHE A C 1
ATOM 581 O O . PHE A 1 73 ? -6.739 9.071 -0.798 1.00 85.81 73 PHE A O 1
ATOM 588 N N . LYS A 1 74 ? -4.906 9.988 -1.723 1.00 80.50 74 LYS A N 1
ATOM 589 C CA . LYS A 1 74 ? -4.297 10.438 -0.446 1.00 80.50 74 LYS A CA 1
ATOM 590 C C . LYS A 1 74 ? -5.238 11.293 0.405 1.00 80.50 74 LYS A C 1
ATOM 592 O O . LYS A 1 74 ? -5.194 11.215 1.629 1.00 80.50 74 LYS A O 1
ATOM 597 N N . GLN A 1 75 ? -6.125 12.059 -0.237 1.00 80.94 75 GLN A N 1
ATOM 598 C CA . GLN A 1 75 ? -7.100 12.909 0.454 1.00 80.94 75 GLN A CA 1
ATOM 599 C C . GLN A 1 75 ? -8.044 12.107 1.351 1.00 80.94 75 GLN A C 1
ATOM 601 O O . GLN A 1 75 ? -8.343 12.539 2.455 1.00 80.94 75 GLN A O 1
ATOM 606 N N . VAL A 1 76 ? -8.405 10.880 0.967 1.00 84.12 76 VAL A N 1
ATOM 607 C CA . VAL A 1 76 ? -9.270 10.031 1.796 1.00 84.12 76 VAL A CA 1
ATOM 608 C C . VAL A 1 76 ? -8.626 9.670 3.138 1.00 84.12 76 VAL A C 1
ATOM 610 O O . VAL A 1 76 ? -9.330 9.518 4.134 1.00 84.12 76 VAL A O 1
ATOM 613 N N . ILE A 1 77 ? -7.295 9.562 3.202 1.00 78.25 77 ILE A N 1
ATOM 614 C CA . ILE A 1 77 ? -6.589 9.310 4.466 1.00 78.25 77 ILE A CA 1
ATOM 615 C C . ILE A 1 77 ? -6.710 10.528 5.399 1.00 78.25 77 ILE A C 1
ATOM 617 O O . ILE A 1 77 ? -6.864 10.366 6.614 1.00 78.25 77 ILE A O 1
ATOM 621 N N . LEU A 1 78 ? -6.673 11.737 4.831 1.00 79.00 78 LEU A N 1
ATOM 622 C CA . LEU A 1 78 ? -6.825 12.996 5.562 1.00 79.00 78 LEU A CA 1
ATOM 623 C C . LEU A 1 78 ? -8.277 13.215 6.004 1.00 79.00 78 LEU A C 1
ATOM 625 O O . LEU A 1 78 ? -8.515 13.513 7.175 1.00 79.00 78 LEU A O 1
ATOM 629 N N . ASP A 1 79 ? -9.237 12.983 5.109 1.00 81.94 79 ASP A N 1
ATOM 630 C CA . ASP A 1 79 ? -10.675 13.132 5.368 1.00 81.94 79 ASP A CA 1
ATOM 631 C C . ASP A 1 79 ? -11.147 12.210 6.497 1.00 81.94 79 ASP A C 1
ATOM 633 O O . ASP A 1 79 ? -11.902 12.616 7.383 1.00 81.94 79 ASP A O 1
ATOM 637 N N . LEU A 1 80 ? -10.644 10.972 6.515 1.00 79.56 80 LEU A N 1
ATOM 638 C CA . LEU A 1 80 ? -10.927 9.998 7.570 1.00 79.56 80 LEU A CA 1
ATOM 639 C C . LEU A 1 80 ? -10.096 10.233 8.844 1.00 79.56 80 LEU A C 1
ATOM 641 O O . LEU A 1 80 ? -10.227 9.473 9.804 1.00 79.56 80 LEU A O 1
ATOM 645 N N . LYS A 1 81 ? -9.245 11.271 8.876 1.00 75.88 81 LYS A N 1
ATOM 646 C CA . LYS A 1 81 ? -8.346 11.610 9.995 1.00 75.88 81 LYS A CA 1
ATOM 647 C C . LYS A 1 81 ? -7.463 10.439 10.440 1.00 75.88 81 LYS A C 1
ATOM 649 O O . LYS A 1 81 ? -7.105 10.327 11.611 1.00 75.88 81 LYS A O 1
ATOM 654 N N . LEU A 1 82 ? -7.099 9.570 9.498 1.00 74.94 82 LEU A N 1
ATOM 655 C CA . LEU A 1 82 ? -6.323 8.359 9.772 1.00 74.94 82 LEU A CA 1
ATOM 656 C C . LEU A 1 82 ? -4.821 8.647 9.894 1.00 74.94 82 LEU A C 1
ATOM 658 O O . LEU A 1 82 ? -4.086 7.855 10.482 1.00 74.94 82 LEU A O 1
ATOM 662 N N . CYS A 1 83 ? -4.355 9.793 9.392 1.00 71.19 83 CYS A N 1
ATOM 663 C CA . CYS A 1 83 ? -3.003 10.272 9.658 1.00 71.19 83 CYS A CA 1
ATOM 664 C C . CYS A 1 83 ? -2.922 10.912 11.042 1.00 71.19 83 CYS A C 1
ATOM 666 O O . CYS A 1 83 ? -3.383 12.034 11.239 1.00 71.19 83 CYS A O 1
ATOM 668 N N . LEU A 1 84 ? -2.286 10.220 11.985 1.00 70.12 84 LEU A N 1
ATOM 669 C CA . LEU A 1 84 ? -2.006 10.739 13.318 1.00 70.12 84 LEU A CA 1
ATOM 670 C C . LEU A 1 84 ? -0.547 11.190 13.422 1.00 70.12 84 LEU A C 1
ATOM 672 O O . LEU A 1 84 ? 0.381 10.433 13.139 1.00 70.12 84 LEU A O 1
ATOM 676 N N . GLY A 1 85 ? -0.341 12.428 13.864 1.00 66.19 85 GLY A N 1
ATOM 677 C CA . GLY A 1 85 ? 0.985 12.948 14.176 1.00 66.19 85 GLY A CA 1
ATOM 678 C C . GLY A 1 85 ? 1.535 12.374 15.485 1.00 66.19 85 GLY A C 1
ATOM 679 O O . GLY A 1 85 ? 0.853 11.659 16.217 1.00 66.19 85 GLY A O 1
ATOM 680 N N . LYS A 1 86 ? 2.760 12.775 15.852 1.00 66.56 86 LYS A N 1
ATOM 681 C CA . LYS A 1 86 ? 3.474 12.309 17.066 1.00 66.56 86 LYS A CA 1
ATOM 682 C C . LYS A 1 86 ? 2.695 12.453 18.387 1.00 66.56 86 LYS A C 1
ATOM 684 O O . LYS A 1 86 ? 3.073 11.840 19.376 1.00 66.56 86 LYS A O 1
ATOM 689 N N . LYS A 1 87 ? 1.641 13.276 18.418 1.00 73.12 87 LYS A N 1
ATOM 690 C CA . LYS A 1 87 ? 0.780 13.528 19.587 1.00 73.12 87 LYS A CA 1
ATOM 691 C C . LYS A 1 87 ? -0.659 13.015 19.411 1.00 73.12 87 LYS A C 1
ATOM 693 O O . LYS A 1 87 ? -1.552 13.534 20.063 1.00 73.12 87 LYS A O 1
ATOM 698 N N . ALA A 1 88 ? -0.892 12.057 18.509 1.00 64.56 88 ALA A N 1
ATOM 699 C CA . ALA A 1 88 ? -2.225 11.536 18.173 1.00 64.56 88 ALA A CA 1
ATOM 700 C C . ALA A 1 88 ? -3.223 12.598 17.657 1.00 64.56 88 ALA A C 1
ATOM 702 O O . ALA A 1 88 ? -4.433 12.406 17.701 1.00 64.56 88 ALA A O 1
ATOM 703 N N . ASN A 1 89 ? -2.712 13.709 17.122 1.00 70.44 89 ASN A N 1
ATOM 704 C CA . ASN A 1 89 ? -3.526 14.713 16.444 1.00 70.44 89 ASN A CA 1
ATOM 705 C C . ASN A 1 89 ? -3.655 14.353 14.965 1.00 70.44 89 ASN A C 1
ATOM 707 O O . ASN A 1 89 ? -2.651 14.012 14.336 1.00 70.44 89 ASN A O 1
ATOM 711 N N . ALA A 1 90 ? -4.863 14.481 14.415 1.00 66.94 90 ALA A N 1
ATOM 712 C CA . ALA A 1 90 ? -5.100 14.329 12.985 1.00 66.94 90 ALA A CA 1
ATOM 713 C C . ALA A 1 90 ? -4.241 15.331 12.196 1.00 66.94 90 ALA A C 1
ATOM 715 O O . ALA A 1 90 ? -4.281 16.536 12.456 1.00 66.94 90 ALA A O 1
ATOM 716 N N . MET A 1 91 ? -3.440 14.828 11.263 1.00 63.62 91 MET A N 1
ATOM 717 C CA . MET A 1 91 ? -2.603 15.643 10.389 1.00 63.62 91 MET A CA 1
ATOM 718 C C . MET A 1 91 ? -3.434 16.168 9.222 1.00 63.62 91 MET A C 1
ATOM 720 O O . MET A 1 91 ? -4.277 15.462 8.678 1.00 63.62 91 MET A O 1
ATOM 724 N N . THR A 1 92 ? -3.166 17.409 8.824 1.00 62.00 92 THR A N 1
ATOM 725 C CA . THR A 1 92 ? -3.803 18.058 7.668 1.00 62.00 92 THR A CA 1
ATOM 726 C C . THR A 1 92 ? -3.043 17.830 6.362 1.00 62.00 92 THR A C 1
ATOM 728 O O . THR A 1 92 ? -3.509 18.253 5.311 1.00 62.00 92 THR A O 1
ATOM 731 N N . HIS A 1 93 ? -1.879 17.175 6.413 1.00 64.75 93 HIS A N 1
ATOM 732 C CA . HIS A 1 93 ? -1.038 16.892 5.253 1.00 64.75 93 HIS A CA 1
ATOM 733 C C . HIS A 1 93 ? -0.522 15.450 5.280 1.00 64.75 93 HIS A C 1
ATOM 735 O O . HIS A 1 93 ? -0.301 14.868 6.344 1.00 64.75 93 HIS A O 1
ATOM 741 N N . PHE A 1 94 ? -0.319 14.890 4.087 1.00 63.31 94 PHE A N 1
ATOM 742 C CA . PHE A 1 94 ? 0.238 13.557 3.862 1.00 63.31 94 PHE A CA 1
ATOM 743 C C . PHE A 1 94 ? 1.662 13.696 3.300 1.00 63.31 94 PHE A C 1
ATOM 745 O O . PHE A 1 94 ? 1.886 13.493 2.112 1.00 63.31 94 PHE A O 1
ATOM 752 N N . GLU A 1 95 ? 2.618 14.105 4.140 1.00 63.81 95 GLU A N 1
ATOM 753 C CA . GLU A 1 95 ? 4.034 14.231 3.759 1.00 63.81 95 GLU A CA 1
ATOM 754 C C . GLU A 1 95 ? 4.820 13.053 4.340 1.00 63.81 95 GLU A C 1
ATO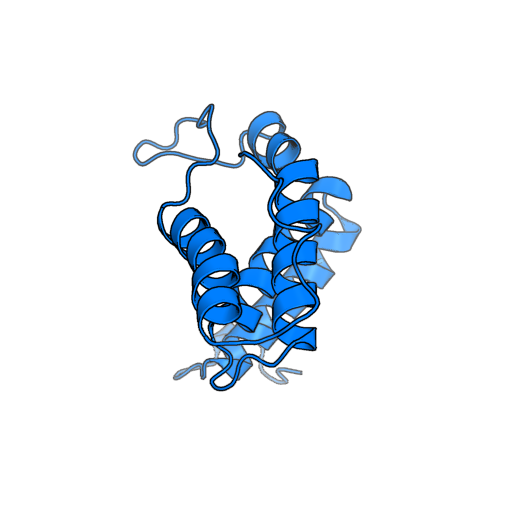M 756 O O . GLU A 1 95 ? 5.069 12.974 5.545 1.00 63.81 95 GLU A O 1
ATOM 761 N N . ILE A 1 96 ? 5.206 12.106 3.484 1.00 66.50 96 ILE A N 1
ATOM 762 C CA . ILE A 1 96 ? 6.069 10.984 3.864 1.00 66.50 96 ILE A CA 1
ATOM 763 C C . ILE A 1 96 ? 7.416 11.197 3.161 1.00 66.50 96 ILE A C 1
ATOM 765 O O . ILE A 1 96 ? 7.523 10.895 1.977 1.00 66.50 96 ILE A O 1
ATOM 769 N N . PRO A 1 97 ? 8.479 11.657 3.851 1.00 58.81 97 PRO A N 1
ATOM 770 C CA . PRO A 1 97 ? 9.742 12.038 3.203 1.00 58.81 97 PRO A CA 1
ATOM 771 C C . PRO A 1 97 ? 10.388 10.942 2.339 1.00 58.81 97 PRO A C 1
ATOM 773 O O . PRO A 1 97 ? 11.040 11.225 1.340 1.00 58.81 97 PRO A O 1
ATOM 776 N N . ARG A 1 98 ? 10.199 9.664 2.695 1.00 59.12 98 ARG A N 1
ATOM 777 C CA . ARG A 1 98 ? 10.677 8.535 1.876 1.00 59.12 98 ARG A CA 1
ATOM 778 C C . ARG A 1 98 ? 9.875 8.337 0.591 1.00 59.12 98 ARG A C 1
ATOM 780 O O . ARG A 1 98 ? 10.425 7.810 -0.363 1.00 59.12 98 ARG A O 1
ATOM 787 N N . LEU A 1 99 ? 8.604 8.724 0.574 1.00 64.25 99 LEU A N 1
ATOM 788 C CA . LEU A 1 99 ? 7.750 8.653 -0.607 1.00 64.25 99 LEU A CA 1
ATOM 789 C C . LEU A 1 99 ? 8.157 9.717 -1.634 1.00 64.25 99 LEU A C 1
ATOM 791 O O . LEU A 1 99 ? 8.259 9.410 -2.816 1.00 64.25 99 LEU A O 1
ATOM 795 N N . GLU A 1 100 ? 8.495 10.919 -1.163 1.00 65.44 100 GLU A N 1
ATOM 796 C CA . GLU A 1 100 ? 9.075 11.985 -1.991 1.00 65.44 100 GLU A CA 1
ATOM 797 C C . GLU A 1 100 ? 10.388 11.532 -2.651 1.00 65.44 100 GLU A C 1
ATOM 799 O O . GLU A 1 100 ? 10.613 11.759 -3.837 1.00 65.44 100 GLU A O 1
ATOM 804 N N . LEU A 1 101 ? 11.231 10.783 -1.928 1.00 64.50 101 LEU A N 1
ATOM 805 C CA . LEU A 1 101 ? 12.459 10.221 -2.499 1.00 64.50 101 LEU A CA 1
ATOM 806 C C . LEU A 1 101 ? 12.180 9.251 -3.662 1.00 64.50 101 LEU A C 1
ATOM 808 O O . LEU A 1 101 ? 12.941 9.227 -4.627 1.00 64.50 101 LEU A O 1
ATOM 812 N N . LEU A 1 102 ? 11.087 8.482 -3.616 1.00 64.38 102 LEU A N 1
ATOM 813 C CA . LEU A 1 102 ? 10.721 7.553 -4.694 1.00 64.38 102 LEU A CA 1
ATOM 814 C C . LEU A 1 102 ? 10.312 8.283 -5.979 1.00 64.38 102 LEU A C 1
ATOM 816 O O . LEU A 1 102 ? 10.552 7.763 -7.068 1.00 64.38 102 LEU A O 1
ATOM 820 N N . GLN A 1 103 ? 9.811 9.517 -5.879 1.00 64.44 103 GLN A N 1
ATOM 821 C CA . GLN A 1 103 ? 9.565 10.363 -7.052 1.00 64.44 103 GLN A CA 1
ATOM 822 C C . GLN A 1 103 ? 10.864 10.720 -7.783 1.00 64.44 103 GLN A C 1
ATOM 824 O O . GLN A 1 103 ? 10.854 10.906 -8.995 1.00 64.44 103 GLN A O 1
ATOM 829 N N . SER A 1 104 ? 11.996 10.777 -7.072 1.00 63.19 104 SER A N 1
ATOM 830 C CA . SER A 1 104 ? 13.303 11.098 -7.661 1.00 63.19 104 SER A CA 1
ATOM 831 C C . SER A 1 104 ? 13.960 9.918 -8.398 1.00 63.19 104 SER A C 1
ATOM 833 O O . SER A 1 104 ? 14.872 10.117 -9.207 1.00 63.19 104 SER A O 1
ATOM 835 N N . ILE A 1 105 ? 13.482 8.686 -8.170 1.00 63.50 105 ILE A N 1
ATOM 836 C CA . ILE A 1 105 ? 14.014 7.469 -8.811 1.00 63.50 105 ILE A CA 1
ATOM 837 C C . ILE A 1 105 ? 13.642 7.427 -10.296 1.00 63.50 105 ILE A C 1
ATOM 839 O O . ILE A 1 105 ? 14.468 7.063 -11.134 1.00 63.50 105 ILE A O 1
ATOM 843 N N . VAL A 1 106 ? 12.425 7.849 -10.641 1.00 62.38 106 VAL A N 1
ATOM 844 C CA . VAL A 1 106 ? 11.934 7.872 -12.027 1.00 62.38 106 VAL A CA 1
ATOM 845 C C . VAL A 1 106 ? 12.799 8.770 -12.937 1.00 62.38 106 VAL A C 1
ATOM 847 O O . VAL A 1 106 ? 13.305 8.272 -13.941 1.00 62.38 106 VAL A O 1
ATOM 850 N N . PRO A 1 107 ? 13.081 10.046 -12.604 1.00 60.59 107 PRO A N 1
ATOM 851 C CA . PRO A 1 107 ? 13.956 10.883 -13.427 1.00 60.59 107 PRO A CA 1
ATOM 852 C C . PRO A 1 107 ? 15.425 10.428 -13.409 1.00 60.59 107 PRO A C 1
ATOM 854 O O . PRO A 1 107 ? 16.098 10.518 -14.435 1.00 60.59 107 PRO A O 1
ATOM 857 N N . SER A 1 108 ? 15.926 9.887 -12.290 1.00 57.41 108 SER A N 1
ATOM 858 C CA . SER A 1 108 ? 17.316 9.403 -12.191 1.00 57.41 108 SER A CA 1
ATOM 859 C C . SER A 1 108 ? 17.582 8.164 -13.057 1.00 57.41 108 SER A C 1
ATOM 861 O O . SER A 1 108 ? 18.648 8.045 -13.656 1.00 57.41 108 SER A O 1
ATOM 863 N N . THR A 1 109 ? 16.612 7.252 -13.160 1.00 57.12 109 THR A N 1
ATOM 864 C CA . THR A 1 109 ? 16.703 6.062 -14.030 1.00 57.12 109 THR A CA 1
ATOM 865 C C . THR A 1 109 ? 16.522 6.409 -15.510 1.00 57.12 109 THR A C 1
ATOM 867 O O . THR A 1 109 ? 17.157 5.792 -16.364 1.00 57.12 109 THR 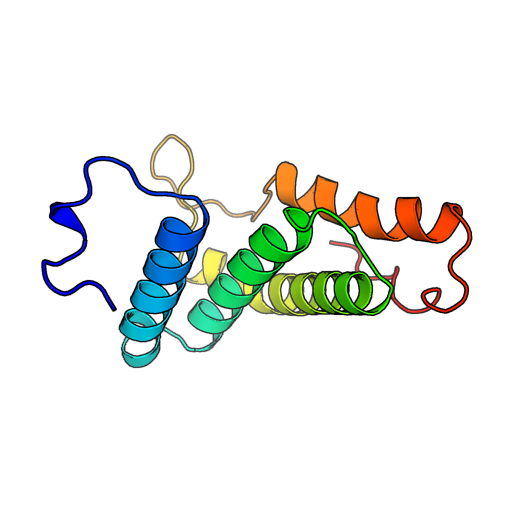A O 1
ATOM 870 N N . LEU A 1 110 ? 15.736 7.444 -15.826 1.00 57.47 110 LEU A N 1
ATOM 871 C CA . LEU A 1 110 ? 15.570 7.953 -17.190 1.00 57.47 110 LEU A CA 1
ATOM 872 C C . LEU A 1 110 ? 16.841 8.641 -17.719 1.00 57.47 110 LEU A C 1
ATOM 874 O O . LEU A 1 110 ? 17.236 8.406 -18.863 1.00 57.47 110 LEU A O 1
ATOM 878 N N . GLY A 1 111 ? 17.523 9.426 -16.874 1.00 52.94 111 GLY A N 1
ATOM 879 C CA . GLY A 1 111 ? 18.804 10.068 -17.201 1.00 52.94 111 GLY A CA 1
ATOM 880 C C . GLY A 1 111 ? 19.940 9.085 -17.520 1.00 52.94 111 GLY A C 1
ATOM 881 O O . GLY A 1 111 ? 20.905 9.461 -18.179 1.00 52.94 111 GLY A O 1
ATOM 882 N N . ALA A 1 112 ? 19.799 7.817 -17.118 1.00 54.44 112 ALA A N 1
ATOM 883 C CA . ALA A 1 112 ? 20.733 6.734 -17.421 1.00 54.44 112 ALA A CA 1
ATOM 884 C C . ALA A 1 112 ? 20.485 6.045 -18.786 1.00 54.44 112 ALA A C 1
ATOM 886 O O . ALA A 1 112 ? 21.191 5.093 -19.115 1.00 54.44 112 ALA A O 1
ATOM 887 N N . GLY A 1 113 ? 19.536 6.533 -19.604 1.00 49.00 113 GLY A N 1
ATOM 888 C CA . GLY A 1 113 ? 19.436 6.172 -21.028 1.00 49.00 113 GLY A CA 1
ATOM 889 C C . GLY A 1 113 ? 18.271 5.262 -21.434 1.00 49.00 113 GLY A C 1
ATOM 890 O O . GLY A 1 113 ? 18.424 4.483 -22.371 1.00 49.00 113 GLY A O 1
ATOM 891 N N . ALA A 1 114 ? 17.108 5.345 -20.778 1.00 49.28 114 ALA A N 1
ATOM 892 C CA . ALA A 1 114 ? 15.930 4.534 -21.116 1.00 49.28 114 ALA A CA 1
ATOM 893 C C . ALA A 1 114 ? 14.876 5.331 -21.931 1.00 49.28 114 ALA A C 1
ATOM 895 O O . ALA A 1 114 ? 14.011 5.978 -21.347 1.00 49.28 114 ALA A O 1
ATOM 896 N N . PRO A 1 115 ? 14.904 5.332 -23.278 1.00 43.91 115 PRO A N 1
ATOM 897 C CA . PRO A 1 115 ? 13.979 6.132 -24.085 1.00 43.91 115 PRO A CA 1
ATOM 898 C C . PRO A 1 115 ? 12.541 5.587 -24.001 1.00 43.91 115 PRO A C 1
ATOM 900 O O . PRO A 1 115 ? 12.281 4.454 -24.396 1.00 43.91 115 PRO A O 1
ATOM 903 N N . GLY A 1 116 ? 11.595 6.398 -23.504 1.00 50.38 116 GLY A N 1
ATOM 904 C CA . GLY A 1 116 ? 10.155 6.084 -23.565 1.00 50.38 116 GLY A CA 1
ATOM 905 C C . GLY A 1 116 ? 9.256 6.633 -22.447 1.00 50.38 116 GLY A C 1
ATOM 906 O O . GLY A 1 116 ? 8.045 6.476 -22.541 1.00 50.38 116 GLY A O 1
ATOM 907 N N . ILE A 1 117 ? 9.800 7.274 -21.403 1.00 51.25 117 ILE A N 1
ATOM 908 C CA . ILE A 1 117 ? 9.035 7.718 -20.211 1.00 51.25 117 ILE A CA 1
ATOM 909 C C . ILE A 1 117 ? 9.052 9.255 -20.065 1.00 51.25 117 ILE A C 1
ATOM 911 O O . ILE A 1 117 ? 9.279 9.783 -18.985 1.00 51.25 117 ILE A O 1
ATOM 915 N N . ASN A 1 118 ? 8.883 10.009 -21.155 1.00 46.22 118 ASN A N 1
ATOM 916 C CA . ASN A 1 118 ? 8.935 11.482 -21.085 1.00 46.22 118 ASN A CA 1
ATOM 917 C C . ASN A 1 118 ? 7.577 12.128 -20.726 1.00 46.22 118 ASN A C 1
ATOM 919 O O . ASN A 1 118 ? 7.553 13.245 -20.229 1.00 46.22 118 ASN A O 1
ATOM 923 N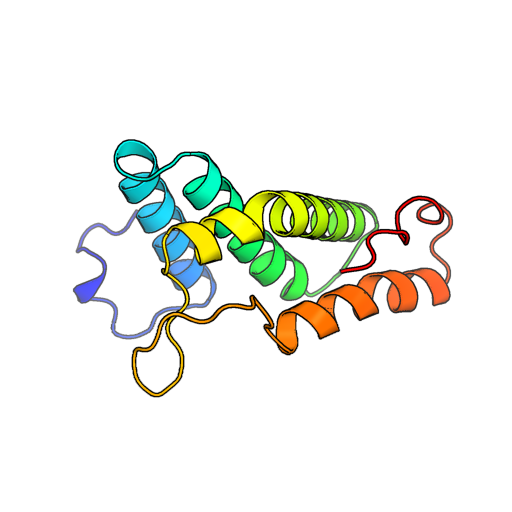 N . ASP A 1 119 ? 6.456 11.416 -20.901 1.00 46.91 119 ASP A N 1
ATOM 924 C CA . ASP A 1 119 ? 5.103 11.948 -20.635 1.00 46.91 119 ASP A CA 1
ATOM 925 C C . ASP A 1 119 ? 4.615 11.778 -19.181 1.00 46.91 119 ASP A C 1
ATOM 927 O O . ASP A 1 119 ? 3.602 12.348 -18.790 1.00 46.91 119 ASP A O 1
ATOM 931 N N . TYR A 1 120 ? 5.329 11.018 -18.344 1.00 47.41 120 TYR A N 1
ATOM 932 C CA . TYR A 1 120 ? 4.859 10.651 -16.999 1.00 47.41 120 TYR A CA 1
ATOM 933 C C . TYR A 1 120 ? 5.383 11.554 -15.861 1.00 47.41 120 TYR A C 1
ATOM 935 O O . TYR A 1 120 ? 5.008 11.374 -14.703 1.00 47.41 120 TYR A O 1
ATOM 943 N N . ILE A 1 121 ? 6.241 12.541 -16.154 1.00 48.91 121 ILE A N 1
ATOM 944 C CA . ILE A 1 121 ? 6.914 13.389 -15.142 1.00 48.91 121 ILE A CA 1
ATOM 945 C C . ILE A 1 121 ? 6.145 14.704 -14.892 1.00 48.91 121 ILE A C 1
ATOM 947 O O . ILE A 1 121 ? 6.734 15.776 -14.776 1.00 48.91 121 ILE A O 1
ATOM 951 N N . LEU A 1 122 ? 4.812 14.659 -14.823 1.00 46.66 122 LEU A N 1
ATOM 952 C CA . LEU A 1 122 ? 3.986 15.843 -14.524 1.00 46.66 122 LEU A CA 1
ATOM 953 C C . LEU A 1 122 ? 3.023 15.652 -13.347 1.00 46.66 122 LEU A C 1
ATOM 955 O O . LEU A 1 122 ? 2.064 16.403 -13.195 1.00 46.66 122 LEU A O 1
ATOM 959 N N . ILE A 1 123 ? 3.301 14.708 -12.449 1.00 50.66 123 ILE A N 1
ATOM 960 C CA . ILE A 1 123 ? 2.583 14.618 -11.173 1.00 50.66 123 ILE A CA 1
ATOM 961 C C . ILE A 1 123 ? 3.314 15.516 -10.172 1.00 50.66 123 ILE A C 1
ATOM 963 O O . ILE A 1 123 ? 4.152 15.059 -9.395 1.00 50.66 123 ILE A O 1
ATOM 967 N N . ARG A 1 124 ? 3.047 16.827 -10.225 1.00 47.84 124 ARG A N 1
ATOM 968 C CA . ARG A 1 124 ? 3.416 17.732 -9.126 1.00 47.84 124 ARG A CA 1
ATOM 969 C C . ARG A 1 124 ? 2.515 17.423 -7.928 1.00 47.84 124 ARG A C 1
ATOM 971 O O . ARG A 1 124 ? 1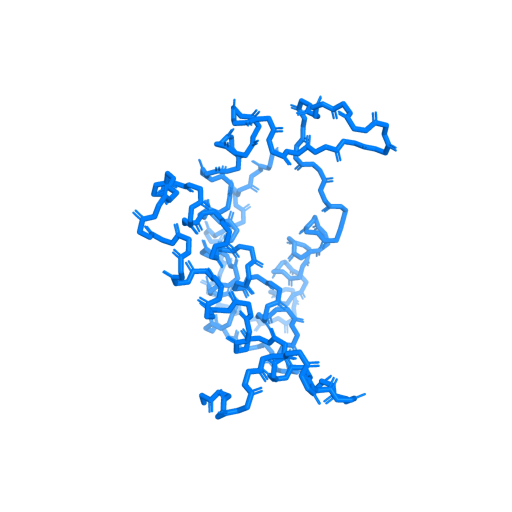.294 17.430 -8.064 1.00 47.84 124 ARG A O 1
ATOM 978 N N . TRP A 1 125 ? 3.135 17.119 -6.793 1.00 47.19 125 TRP A N 1
ATOM 979 C CA . TRP A 1 125 ? 2.477 16.741 -5.544 1.00 47.19 125 TRP A CA 1
ATOM 980 C C . TRP A 1 125 ? 1.839 17.896 -4.789 1.00 47.19 125 TRP A C 1
ATOM 982 O O . TRP A 1 125 ? 2.360 19.029 -4.895 1.00 47.19 125 TRP A O 1
#

pLDDT: mean 72.76, std 12.88, range [43.91, 90.31]

Secondary structure (DSSP, 8-state):
--TT-GGG-SS--HHHHHHHHHHHHHHHHTTS-HHHHHHHHHHHHHHHHTT-SS--HHHHHHHHHHHHHHHHHHHHHHHTT--B-TTSPBPS----HHHHHHHHHHHHHHTTT-TT-SSS-----